Protein AF-A0A7X7E792-F1 (afdb_monomer_lite)

Radius of gyration: 16.49 Å; chains: 1; bounding box: 31×33×50 Å

Foldseek 3Di:
DDDPVRVVVVLVVCCVVVVDPWHDDDDDDDPDPVPQDPQADQCCVHVVAADAVVVVRCCCTHVVHHYDYAPVNHPDDVVCQVVVNDDNDPCVVVVDPCPVVPD

Structure (mmCIF, N/CA/C/O backbone):
data_AF-A0A7X7E792-F1
#
_entry.id   AF-A0A7X7E792-F1
#
loop_
_atom_site.group_PDB
_atom_site.id
_atom_site.type_symbol
_atom_site.label_atom_id
_atom_site.label_alt_id
_atom_site.label_comp_id
_atom_site.label_asym_id
_atom_site.label_entity_id
_atom_site.label_seq_id
_atom_site.pdbx_PDB_ins_code
_atom_site.Cartn_x
_atom_site.Cartn_y
_atom_site.Cartn_z
_atom_site.occupancy
_atom_site.B_iso_or_equiv
_atom_site.auth_seq_id
_atom_site.auth_comp_id
_atom_site.auth_asym_id
_atom_site.auth_atom_id
_atom_site.pdbx_PDB_model_num
ATOM 1 N N . MET A 1 1 ? 13.580 3.280 20.620 1.00 69.38 1 MET A N 1
ATOM 2 C CA . MET A 1 1 ? 12.578 3.129 19.542 1.00 69.38 1 MET A CA 1
ATOM 3 C C . MET A 1 1 ? 11.228 3.496 20.117 1.00 69.38 1 MET A C 1
ATOM 5 O O . MET A 1 1 ? 10.947 3.067 21.228 1.00 69.38 1 MET A O 1
ATOM 9 N N . THR A 1 2 ? 10.443 4.292 19.399 1.00 83.69 2 THR A N 1
ATOM 10 C CA . THR A 1 2 ? 9.060 4.637 19.759 1.00 83.69 2 THR A CA 1
ATOM 11 C C . THR A 1 2 ? 8.199 3.372 19.799 1.00 83.69 2 THR A C 1
ATOM 13 O O . THR A 1 2 ? 8.311 2.524 18.911 1.00 83.69 2 THR A O 1
ATOM 16 N N . SER A 1 3 ? 7.381 3.213 20.837 1.00 93.62 3 SER A N 1
ATOM 17 C CA . SER A 1 3 ? 6.483 2.065 21.001 1.00 93.62 3 SER A CA 1
ATOM 18 C C . SER A 1 3 ? 5.260 2.151 20.077 1.00 93.62 3 SER A C 1
ATOM 20 O O . SER A 1 3 ? 4.888 3.227 19.610 1.00 93.62 3 SER A O 1
ATOM 22 N N . LEU A 1 4 ? 4.585 1.020 19.835 1.00 89.69 4 LEU A N 1
ATOM 23 C CA . LEU A 1 4 ? 3.336 0.999 19.058 1.00 89.69 4 LEU A CA 1
ATOM 24 C C . LEU A 1 4 ? 2.258 1.895 19.691 1.00 89.69 4 LEU A C 1
ATOM 26 O O . LEU A 1 4 ? 1.561 2.622 18.991 1.00 89.69 4 LEU A O 1
ATOM 30 N N . THR A 1 5 ? 2.161 1.886 21.021 1.00 94.69 5 THR A N 1
ATOM 31 C CA . THR A 1 5 ? 1.231 2.738 21.772 1.00 94.69 5 THR A CA 1
ATOM 32 C C . THR A 1 5 ? 1.498 4.223 21.527 1.00 94.69 5 THR A C 1
ATOM 34 O O . THR A 1 5 ? 0.556 4.993 21.349 1.00 94.69 5 THR A O 1
ATOM 37 N N . GLU A 1 6 ? 2.767 4.632 21.466 1.00 94.75 6 GLU A N 1
ATOM 38 C CA . GLU A 1 6 ? 3.132 6.015 21.147 1.00 94.75 6 GLU A CA 1
ATOM 39 C C . GLU A 1 6 ? 2.787 6.384 19.700 1.00 94.75 6 GLU A C 1
ATOM 41 O O . GLU A 1 6 ? 2.227 7.455 19.475 1.00 94.75 6 GLU A O 1
ATOM 46 N N . PHE A 1 7 ? 3.024 5.499 18.724 1.00 91.00 7 PHE A N 1
ATOM 47 C CA . PHE A 1 7 ? 2.600 5.744 17.339 1.00 91.00 7 PHE A CA 1
ATOM 48 C C . PHE A 1 7 ? 1.080 5.888 17.209 1.00 91.00 7 PHE A C 1
ATOM 50 O O . PHE A 1 7 ? 0.609 6.808 16.539 1.00 91.00 7 PHE A O 1
ATOM 57 N N . ASN A 1 8 ? 0.310 5.040 17.893 1.00 90.25 8 ASN A N 1
ATOM 58 C CA . ASN A 1 8 ? -1.151 5.136 17.917 1.00 90.25 8 ASN A CA 1
ATOM 59 C C . ASN A 1 8 ? -1.615 6.465 18.532 1.00 90.25 8 ASN A C 1
ATOM 61 O O . ASN A 1 8 ? -2.553 7.096 18.033 1.00 90.25 8 ASN A O 1
ATOM 65 N N . LYS A 1 9 ? -0.926 6.923 19.585 1.00 94.19 9 LYS A N 1
ATOM 66 C CA . LYS A 1 9 ? -1.176 8.238 20.172 1.00 94.19 9 LYS A CA 1
ATOM 67 C C . LYS A 1 9 ? -0.892 9.362 19.171 1.00 94.19 9 LYS A C 1
ATOM 69 O O . LYS A 1 9 ? -1.751 10.216 18.995 1.00 94.19 9 LYS A O 1
ATOM 74 N N . TYR A 1 10 ? 0.250 9.350 18.484 1.00 92.38 10 TYR A N 1
ATOM 75 C CA . TYR A 1 10 ? 0.571 10.375 17.483 1.00 92.38 10 TYR A CA 1
ATOM 76 C C . TYR A 1 10 ? -0.419 10.397 16.318 1.00 92.38 10 TYR A C 1
ATOM 78 O O . TYR A 1 10 ? -0.804 11.478 15.877 1.00 92.38 10 TYR A O 1
ATOM 86 N N . GLY A 1 11 ? -0.875 9.230 15.852 1.00 89.75 11 GLY A N 1
ATOM 87 C CA . GLY A 1 11 ? -1.939 9.145 14.849 1.00 89.75 11 GLY A CA 1
ATOM 88 C C . GLY A 1 11 ? -3.220 9.833 15.324 1.00 89.75 11 GLY A C 1
ATOM 89 O O . GLY A 1 11 ? -3.758 10.686 14.621 1.00 89.75 11 GLY A O 1
ATOM 90 N N . THR A 1 12 ? -3.642 9.544 16.559 1.00 90.75 12 THR A N 1
ATOM 91 C CA . THR A 1 12 ? -4.821 10.172 17.178 1.00 90.75 12 THR A CA 1
ATOM 92 C C . THR A 1 12 ? -4.656 11.688 17.309 1.00 90.75 12 THR A C 1
ATOM 94 O O . THR A 1 12 ? -5.559 12.444 16.951 1.00 90.75 12 THR A O 1
ATOM 97 N N . ASP A 1 13 ? -3.499 12.142 17.795 1.00 93.75 13 ASP A N 1
ATOM 98 C CA . ASP A 1 13 ? -3.211 13.564 17.989 1.00 93.75 13 ASP A CA 1
ATOM 99 C C . ASP A 1 13 ? -3.242 14.313 16.635 1.00 93.75 13 ASP A C 1
ATOM 101 O O . ASP A 1 13 ? -3.873 15.366 16.526 1.00 93.75 13 ASP A O 1
ATOM 105 N N . LEU A 1 14 ? -2.651 13.747 15.571 1.00 91.69 14 LEU A N 1
ATOM 106 C CA . LEU A 1 14 ? -2.687 14.316 14.216 1.00 91.69 14 LEU A CA 1
ATOM 107 C C . LEU A 1 14 ? -4.107 14.401 13.649 1.00 91.69 14 LEU A C 1
ATOM 109 O O . LEU A 1 14 ? -4.476 15.427 13.076 1.00 91.69 14 LEU A O 1
ATOM 113 N N . GLU A 1 15 ? -4.915 13.353 13.808 1.00 89.81 15 GLU A N 1
ATOM 114 C CA . GLU A 1 15 ? -6.306 13.359 13.347 1.00 89.81 15 GLU A CA 1
ATOM 115 C C . GLU A 1 15 ? -7.130 14.456 14.033 1.00 89.81 15 GLU A C 1
ATOM 117 O O . GLU A 1 15 ? -7.860 15.197 13.365 1.00 89.81 15 GLU A O 1
ATOM 122 N N . GLN A 1 16 ? -6.971 14.613 15.351 1.00 92.00 16 GLN A N 1
ATOM 123 C CA . GLN A 1 16 ? -7.683 15.625 16.137 1.00 92.00 16 GLN A CA 1
ATOM 124 C C . GLN A 1 16 ? -7.253 17.055 15.795 1.00 92.00 16 GLN A C 1
ATOM 126 O O . GLN A 1 16 ? -8.102 17.953 15.748 1.00 92.00 16 GLN A O 1
ATOM 131 N N . MET A 1 17 ? -5.956 17.270 15.549 1.00 95.69 17 MET A N 1
ATOM 132 C CA . MET A 1 17 ? -5.404 18.579 15.191 1.00 95.69 17 MET A CA 1
ATOM 133 C C . MET A 1 17 ? -5.784 18.991 13.768 1.00 95.69 17 MET A C 1
ATOM 135 O O . MET A 1 17 ? -6.201 20.127 13.548 1.00 95.69 17 MET A O 1
ATOM 139 N N . LEU A 1 18 ? -5.646 18.081 12.798 1.00 93.62 18 LEU A N 1
ATOM 140 C CA . LEU A 1 18 ? -5.808 18.404 11.379 1.00 93.62 18 LEU A CA 1
ATOM 141 C C . LEU 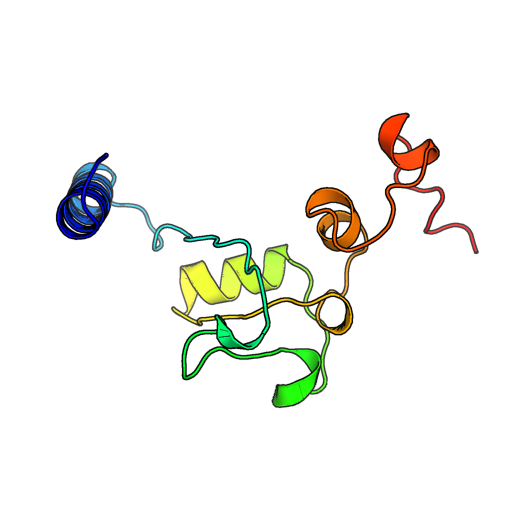A 1 18 ? -7.266 18.362 10.908 1.00 93.62 18 LEU A C 1
ATOM 143 O O . LEU A 1 18 ? -7.579 18.992 9.900 1.00 93.62 18 LEU A O 1
ATOM 147 N N . ARG A 1 19 ? -8.148 17.627 11.607 1.00 90.50 19 ARG A N 1
ATOM 148 C CA . ARG A 1 19 ? -9.582 17.479 11.276 1.00 90.50 19 ARG A CA 1
ATOM 149 C C . ARG A 1 19 ? -9.820 17.224 9.785 1.00 90.50 19 ARG A C 1
ATOM 151 O O . ARG A 1 19 ? -10.618 17.896 9.128 1.00 90.50 19 ARG A O 1
ATOM 158 N N . LEU A 1 20 ? -9.073 16.267 9.241 1.00 87.94 20 LEU A N 1
ATOM 159 C CA . LEU A 1 20 ? -9.095 15.947 7.819 1.00 87.94 20 LEU A CA 1
ATOM 160 C C . LEU A 1 20 ? -10.484 15.452 7.394 1.00 87.94 20 LEU A C 1
ATOM 162 O O . LEU A 1 20 ? -11.170 14.749 8.128 1.00 87.94 20 LEU A O 1
ATOM 166 N N . LYS A 1 21 ? -10.876 15.761 6.154 1.00 89.69 21 LYS A N 1
ATOM 167 C CA . LYS A 1 21 ? -12.153 15.309 5.567 1.00 89.69 21 LYS A CA 1
ATOM 168 C C . LYS A 1 21 ? -12.259 13.779 5.444 1.00 89.69 21 LYS A C 1
ATOM 170 O O . LYS A 1 21 ? -13.347 13.252 5.239 1.00 89.69 21 LYS A O 1
ATOM 175 N N . THR A 1 22 ? -11.132 13.078 5.499 1.00 89.94 22 THR A N 1
ATOM 176 C CA . THR A 1 22 ? -11.028 11.624 5.355 1.00 89.94 22 THR A CA 1
ATOM 177 C C . THR A 1 22 ? -9.962 11.084 6.295 1.00 89.94 22 THR A C 1
ATOM 179 O O . THR A 1 22 ? -9.039 11.826 6.634 1.00 89.94 22 THR A O 1
ATOM 182 N N . TYR A 1 23 ? -10.014 9.788 6.597 1.00 84.81 23 TYR A N 1
ATOM 183 C CA . TYR A 1 23 ? -8.996 9.129 7.409 1.00 84.81 23 TYR A CA 1
ATOM 184 C C . TYR A 1 23 ? -7.590 9.242 6.789 1.00 84.81 23 TYR A C 1
ATOM 186 O O . TYR A 1 23 ? -7.454 9.269 5.555 1.00 84.81 23 TYR A O 1
ATOM 194 N N . PRO A 1 24 ? -6.531 9.332 7.611 1.00 86.69 24 PRO A N 1
ATOM 195 C CA . PRO A 1 24 ? -5.172 9.144 7.131 1.00 86.69 24 PRO A CA 1
ATOM 196 C C . PRO A 1 24 ? -5.017 7.739 6.540 1.00 86.69 24 PRO A C 1
ATOM 198 O O . PRO A 1 24 ? -5.713 6.796 6.912 1.00 86.69 24 PRO A O 1
ATOM 201 N N . LEU A 1 25 ? -4.103 7.605 5.583 1.00 89.88 25 LEU A N 1
ATOM 202 C CA . LEU A 1 25 ? -3.812 6.326 4.949 1.00 89.88 25 LEU A CA 1
ATOM 203 C C . LEU A 1 25 ? -2.563 5.723 5.591 1.00 89.88 25 LEU A C 1
ATOM 205 O O . LEU A 1 25 ? -1.509 6.357 5.581 1.00 89.88 25 LEU A O 1
ATOM 209 N N . ALA A 1 26 ? -2.675 4.498 6.100 1.00 89.56 26 ALA A N 1
ATOM 210 C CA . ALA A 1 26 ? -1.533 3.706 6.534 1.00 89.56 26 ALA A CA 1
ATOM 211 C C . ALA A 1 26 ? -1.079 2.781 5.397 1.00 89.56 26 ALA A C 1
ATOM 213 O O . ALA A 1 26 ? -1.900 2.111 4.772 1.00 89.56 26 ALA A O 1
ATOM 214 N N . ILE A 1 27 ? 0.228 2.737 5.139 1.00 92.00 27 ILE A N 1
ATOM 215 C CA . ILE A 1 27 ? 0.844 1.827 4.168 1.00 92.00 27 ILE A CA 1
ATOM 216 C C . ILE A 1 27 ? 1.926 1.038 4.899 1.00 92.00 27 ILE A C 1
ATOM 218 O O . ILE A 1 27 ? 2.794 1.622 5.547 1.00 92.00 27 ILE A O 1
ATOM 222 N N . LYS A 1 28 ? 1.875 -0.290 4.786 1.00 93.00 28 LYS A N 1
ATOM 223 C CA . LYS A 1 28 ? 2.895 -1.202 5.303 1.00 93.00 28 LYS A CA 1
ATOM 224 C C . LYS A 1 28 ? 3.410 -2.060 4.153 1.00 93.00 28 LYS A C 1
ATOM 226 O O . LYS A 1 28 ? 2.624 -2.740 3.502 1.00 93.00 28 LYS A O 1
ATOM 231 N N . LEU A 1 29 ? 4.724 -2.054 3.943 1.00 93.81 29 LEU A N 1
ATOM 232 C CA . LEU A 1 29 ? 5.377 -3.028 3.072 1.00 93.81 29 LEU A CA 1
ATOM 233 C C . LEU A 1 29 ? 5.513 -4.346 3.840 1.00 93.81 29 LEU A C 1
ATOM 235 O O . LEU A 1 29 ? 6.059 -4.369 4.946 1.00 93.81 29 LEU A O 1
ATOM 239 N N . LEU A 1 30 ? 4.958 -5.418 3.281 1.00 94.50 30 LEU A N 1
ATOM 240 C CA . LEU A 1 30 ? 4.927 -6.740 3.904 1.00 94.50 30 LEU A CA 1
ATOM 241 C C . LEU A 1 30 ? 6.181 -7.528 3.525 1.00 94.50 30 LEU A C 1
ATOM 243 O O . LEU A 1 30 ? 6.631 -7.461 2.384 1.00 94.50 30 LEU A O 1
ATOM 247 N N . LYS A 1 31 ? 6.727 -8.300 4.469 1.00 91.88 31 LYS A N 1
ATOM 248 C CA . LYS A 1 31 ? 7.853 -9.210 4.180 1.00 91.88 31 LYS A CA 1
ATOM 249 C C . LYS A 1 31 ? 7.408 -10.561 3.627 1.00 91.88 31 LYS A C 1
ATOM 251 O O . LYS A 1 31 ? 8.182 -11.229 2.950 1.00 91.88 31 LYS A O 1
ATOM 256 N N . SER A 1 32 ? 6.188 -10.977 3.947 1.00 93.50 32 SER A N 1
ATOM 257 C CA . SER A 1 32 ? 5.600 -12.243 3.515 1.00 93.50 32 SER A CA 1
ATOM 258 C C . SER A 1 32 ? 4.077 -12.165 3.552 1.00 93.50 32 SER A C 1
ATOM 260 O O . SER A 1 32 ? 3.496 -11.322 4.239 1.00 93.50 32 SER A O 1
ATOM 262 N N . GLU A 1 33 ? 3.417 -13.093 2.859 1.00 92.50 33 GLU A N 1
ATOM 263 C CA . GLU A 1 33 ? 1.951 -13.162 2.839 1.00 92.50 33 GLU A CA 1
ATOM 264 C C . GLU A 1 33 ? 1.341 -13.436 4.218 1.00 92.50 33 GLU A C 1
ATOM 266 O O . GLU A 1 33 ? 0.229 -13.005 4.504 1.00 92.50 33 GLU A O 1
ATOM 271 N N . SER A 1 34 ? 2.082 -14.101 5.108 1.00 95.88 34 SER A N 1
ATOM 272 C CA . SER A 1 34 ? 1.645 -14.374 6.481 1.00 95.88 34 SER A CA 1
ATOM 273 C C . SER A 1 34 ? 1.484 -13.113 7.336 1.00 95.88 34 SER A C 1
ATOM 275 O O . SER A 1 34 ? 0.915 -13.185 8.420 1.00 95.88 34 SER A O 1
ATOM 277 N N . GLU A 1 35 ? 2.011 -11.967 6.894 1.00 96.06 35 GLU A N 1
ATOM 278 C CA . GLU A 1 35 ? 1.830 -10.679 7.570 1.00 96.06 35 GLU A CA 1
ATOM 279 C C . GLU A 1 35 ? 0.564 -9.929 7.125 1.00 96.06 35 GLU A C 1
ATOM 281 O O . GLU A 1 35 ? 0.303 -8.834 7.636 1.00 96.06 35 GLU A O 1
ATOM 286 N N . VAL A 1 36 ? -0.199 -10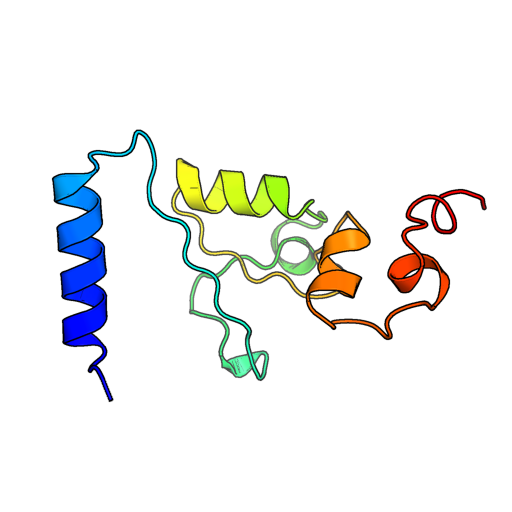.473 6.168 1.00 96.88 36 VAL A N 1
ATOM 287 C CA . VAL A 1 36 ? -1.465 -9.885 5.721 1.00 96.88 36 VAL A CA 1
ATOM 288 C C . VAL A 1 36 ? -2.463 -9.901 6.887 1.00 96.88 36 VAL A C 1
ATOM 290 O O . VAL A 1 36 ? -2.718 -10.968 7.447 1.00 96.88 36 VAL A O 1
ATOM 293 N N . PRO A 1 37 ? -3.039 -8.744 7.269 1.00 94.69 37 PRO A N 1
ATOM 294 C CA . PRO A 1 37 ? -4.029 -8.690 8.338 1.00 94.69 37 PRO A CA 1
ATOM 295 C C . PRO A 1 37 ? -5.262 -9.545 8.035 1.00 94.69 37 PRO A C 1
ATOM 297 O O . PRO A 1 37 ? -5.707 -9.636 6.889 1.00 94.69 37 PRO A O 1
ATOM 300 N N . GLU A 1 38 ? -5.856 -10.117 9.079 1.00 95.31 38 GLU A N 1
ATOM 301 C CA . GLU A 1 38 ? -7.143 -10.801 8.965 1.00 95.31 38 GLU A CA 1
ATOM 302 C C . GLU A 1 38 ? -8.217 -9.844 8.423 1.00 95.31 38 GLU A C 1
ATOM 304 O O . GLU A 1 38 ? -8.278 -8.672 8.799 1.00 95.31 38 GLU A O 1
ATOM 309 N N . GLY A 1 39 ? -9.046 -10.335 7.499 1.00 95.25 39 GLY A N 1
ATOM 310 C CA . GLY A 1 39 ? -10.085 -9.537 6.843 1.00 95.25 39 GLY A CA 1
ATOM 311 C C . GLY A 1 39 ? -9.580 -8.585 5.752 1.00 95.25 39 GLY A C 1
ATOM 312 O O . GLY A 1 39 ? -10.394 -7.889 5.146 1.00 95.25 39 GLY A O 1
ATOM 313 N N . ALA A 1 40 ? -8.272 -8.550 5.464 1.00 97.81 40 ALA A N 1
ATOM 314 C CA . ALA A 1 40 ? -7.752 -7.791 4.333 1.00 97.81 40 ALA A CA 1
ATOM 315 C C . ALA A 1 40 ? -8.215 -8.395 2.998 1.00 97.81 40 ALA A C 1
ATOM 317 O O . ALA A 1 40 ? -8.075 -9.597 2.755 1.00 97.81 40 ALA A O 1
ATOM 318 N N . ILE A 1 41 ? -8.717 -7.534 2.115 1.00 98.12 41 ILE A N 1
ATOM 319 C CA . ILE A 1 41 ? -9.186 -7.914 0.782 1.00 98.12 41 ILE A CA 1
ATOM 320 C C . ILE A 1 41 ? -7.997 -7.954 -0.176 1.00 98.12 41 ILE A C 1
ATOM 322 O O . ILE A 1 41 ? -7.242 -6.985 -0.285 1.00 98.12 41 ILE A O 1
ATOM 326 N N . ARG A 1 42 ? -7.859 -9.070 -0.889 1.00 97.31 42 ARG A N 1
ATOM 32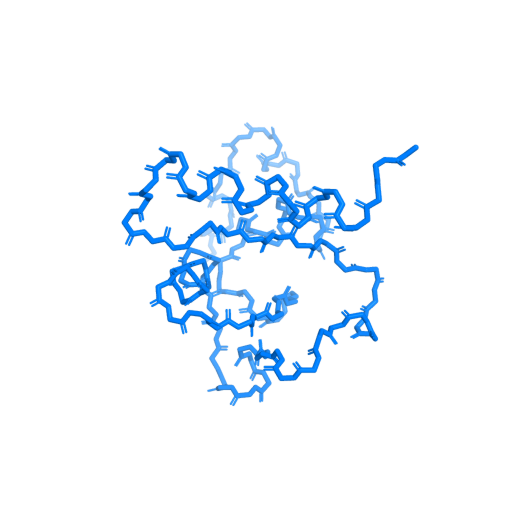7 C CA . ARG A 1 42 ? -6.958 -9.264 -2.028 1.00 97.31 42 ARG A CA 1
ATOM 328 C C . ARG A 1 42 ? -7.786 -9.096 -3.306 1.00 97.31 42 ARG A C 1
ATOM 330 O O . ARG A 1 42 ? -8.567 -9.999 -3.610 1.00 97.31 42 ARG A O 1
ATOM 337 N N . PRO A 1 43 ? -7.688 -7.967 -4.033 1.00 97.94 43 PRO A N 1
ATOM 338 C CA . PRO A 1 43 ? -8.586 -7.660 -5.146 1.00 97.94 43 PRO A CA 1
ATOM 339 C C . PRO A 1 43 ? -8.754 -8.792 -6.156 1.00 97.94 43 PRO A C 1
ATOM 341 O O . PRO A 1 43 ? -9.887 -9.181 -6.449 1.00 97.94 43 PRO A O 1
ATOM 344 N N . LYS A 1 44 ? -7.651 -9.389 -6.620 1.00 97.75 44 LYS A N 1
ATOM 345 C CA . LYS A 1 44 ? -7.727 -10.416 -7.655 1.00 97.75 44 LYS A CA 1
ATOM 346 C C . LYS A 1 44 ? -8.347 -11.705 -7.136 1.00 97.75 44 LYS A C 1
ATOM 348 O O . LYS A 1 44 ? -9.166 -12.311 -7.823 1.00 97.75 44 LYS A O 1
ATOM 353 N N . ARG A 1 45 ? -7.968 -12.112 -5.923 1.00 97.38 45 ARG A N 1
ATOM 354 C CA . ARG A 1 45 ? -8.440 -13.343 -5.273 1.00 97.38 45 ARG A CA 1
ATOM 355 C C . ARG A 1 45 ? -9.909 -13.253 -4.855 1.00 97.38 45 ARG A C 1
ATOM 357 O O . ARG A 1 45 ? -10.655 -14.197 -5.082 1.00 97.38 45 ARG A O 1
ATOM 364 N N . ASP A 1 46 ? -10.302 -12.140 -4.239 1.00 97.94 46 ASP A N 1
ATOM 365 C CA . ASP A 1 46 ? -11.584 -12.009 -3.536 1.00 97.94 46 ASP A CA 1
ATOM 366 C C . ASP A 1 46 ? -12.663 -11.318 -4.378 1.00 97.94 46 ASP A C 1
ATOM 368 O O . ASP A 1 46 ? -13.848 -11.582 -4.186 1.00 97.94 46 ASP A O 1
ATOM 372 N N . LEU A 1 47 ? -12.272 -10.432 -5.303 1.00 96.62 47 LEU A N 1
ATOM 373 C CA . LEU A 1 47 ? -13.199 -9.676 -6.156 1.00 96.62 47 LEU A CA 1
ATOM 374 C C . LEU A 1 47 ? -13.135 -10.104 -7.629 1.00 96.62 47 LEU A C 1
ATOM 376 O O . LEU A 1 47 ? -14.017 -9.742 -8.397 1.00 96.62 47 LEU A O 1
ATOM 380 N N . GLY A 1 48 ? -12.101 -10.851 -8.035 1.00 97.62 48 GLY A N 1
ATOM 381 C CA . GLY A 1 48 ? -11.858 -11.231 -9.434 1.00 97.62 48 GLY A CA 1
ATOM 382 C C . GLY A 1 48 ? -11.248 -10.119 -10.300 1.00 97.62 48 GLY A C 1
ATOM 383 O O . GLY A 1 48 ? -10.859 -10.371 -11.445 1.00 97.62 48 GLY A O 1
ATOM 384 N N . GLU A 1 49 ? -11.091 -8.922 -9.738 1.00 96.50 49 GLU A N 1
ATOM 385 C CA . GLU A 1 49 ? -10.684 -7.693 -10.423 1.00 96.50 49 GLU A CA 1
ATOM 386 C C . GLU A 1 49 ? -9.257 -7.278 -10.049 1.00 96.50 49 GLU A C 1
ATOM 388 O O . GLU A 1 49 ? -8.751 -7.648 -8.990 1.00 96.50 49 GLU A O 1
ATOM 393 N N . HIS A 1 50 ? -8.617 -6.450 -10.878 1.00 97.62 50 HIS A N 1
ATOM 394 C CA . HIS A 1 50 ? -7.406 -5.731 -10.462 1.00 97.62 50 HIS A CA 1
ATOM 395 C C . HIS A 1 50 ? -7.754 -4.279 -10.143 1.00 97.62 50 HIS A C 1
ATOM 397 O O . HIS A 1 50 ? -8.630 -3.687 -10.774 1.00 97.62 50 HIS A O 1
ATOM 403 N N . LEU A 1 51 ? -7.054 -3.688 -9.177 1.00 97.69 51 LEU A N 1
ATOM 404 C CA . LEU A 1 51 ? -7.249 -2.292 -8.801 1.00 97.69 51 LEU A CA 1
ATOM 405 C C . LEU A 1 51 ? -6.019 -1.463 -9.144 1.00 97.69 51 LEU A C 1
ATOM 407 O O . LEU A 1 51 ? -4.876 -1.858 -8.904 1.00 97.69 51 LEU A O 1
ATOM 411 N N . ALA A 1 52 ? -6.245 -0.254 -9.647 1.00 97.12 52 ALA A N 1
ATOM 412 C CA . ALA A 1 52 ? -5.209 0.765 -9.643 1.00 97.12 52 ALA A CA 1
ATOM 413 C C . ALA A 1 52 ? -4.898 1.166 -8.190 1.00 97.12 52 ALA A C 1
ATOM 415 O O . ALA A 1 52 ? -5.800 1.274 -7.354 1.00 97.12 52 ALA A O 1
ATOM 416 N N . VAL A 1 53 ? -3.633 1.462 -7.877 1.00 96.00 53 VAL A N 1
ATOM 417 C CA . VAL A 1 53 ? -3.227 1.821 -6.503 1.00 96.00 53 VAL A CA 1
ATOM 418 C C . VAL A 1 53 ? -3.995 3.041 -5.968 1.00 96.00 53 VAL A C 1
ATOM 420 O O . VAL A 1 53 ? -4.362 3.097 -4.797 1.00 96.00 53 VAL A O 1
ATOM 423 N N . CYS A 1 54 ? -4.342 3.993 -6.840 1.00 96.69 54 CYS A N 1
ATOM 424 C CA . CYS A 1 54 ? -5.148 5.162 -6.489 1.00 96.69 54 CYS A CA 1
ATOM 425 C C . CYS A 1 54 ? -6.606 4.808 -6.125 1.00 96.69 54 CYS A C 1
ATOM 427 O O . CYS A 1 54 ? -7.213 5.480 -5.281 1.00 96.69 54 CYS A O 1
ATOM 429 N N . GLN A 1 55 ? -7.163 3.740 -6.707 1.00 97.19 55 GLN A N 1
ATOM 430 C CA . GLN A 1 55 ? -8.467 3.199 -6.322 1.00 97.19 55 GLN A CA 1
ATOM 431 C C . GLN A 1 55 ? -8.366 2.527 -4.953 1.00 97.19 55 GLN A C 1
ATOM 433 O O . GLN A 1 55 ? -9.166 2.845 -4.075 1.00 97.19 55 GLN A O 1
ATOM 438 N N . ALA A 1 56 ? -7.341 1.697 -4.729 1.00 97.12 56 ALA A N 1
ATOM 439 C CA . ALA A 1 56 ? -7.090 1.071 -3.429 1.00 97.12 56 ALA A CA 1
ATOM 440 C C . ALA A 1 56 ? -6.937 2.124 -2.313 1.00 97.12 56 ALA A C 1
ATOM 442 O O . ALA A 1 56 ? -7.578 2.027 -1.267 1.00 97.12 56 ALA A O 1
ATOM 443 N N . PHE A 1 57 ? -6.186 3.203 -2.565 1.00 96.94 57 PHE A N 1
ATOM 444 C CA . PHE A 1 57 ? -6.067 4.330 -1.634 1.00 96.94 57 PHE A CA 1
ATOM 445 C C . PHE A 1 57 ? -7.403 5.009 -1.350 1.00 96.94 57 PHE A C 1
ATOM 447 O O . PHE A 1 57 ? -7.667 5.392 -0.211 1.00 96.94 57 PHE A O 1
ATOM 454 N N . SER A 1 58 ? -8.250 5.173 -2.367 1.00 96.50 58 SER A N 1
ATOM 455 C CA . SER A 1 58 ? -9.568 5.788 -2.205 1.00 96.50 58 SER A CA 1
ATOM 456 C C . SER A 1 58 ? -10.506 4.915 -1.371 1.00 96.50 58 SER A C 1
ATOM 458 O O . SER A 1 58 ? -11.187 5.445 -0.491 1.00 96.50 58 SER A O 1
ATOM 460 N N . LEU A 1 59 ? -10.505 3.600 -1.605 1.00 96.38 59 LEU A N 1
ATOM 461 C CA . LEU A 1 59 ? -11.281 2.623 -0.840 1.00 96.38 59 LEU A CA 1
ATOM 462 C C . LEU A 1 59 ? -10.844 2.600 0.628 1.00 96.38 59 LEU A C 1
ATOM 464 O O . LEU A 1 59 ? -11.675 2.780 1.516 1.00 96.38 59 LEU A O 1
ATOM 468 N N . ALA A 1 60 ? -9.541 2.501 0.893 1.00 95.81 60 ALA A N 1
ATOM 469 C CA . ALA A 1 60 ? -9.020 2.531 2.257 1.00 95.81 60 ALA A CA 1
ATOM 470 C C . ALA A 1 60 ? -9.372 3.845 2.977 1.00 95.81 60 ALA A C 1
ATOM 472 O O . ALA A 1 60 ? -9.941 3.846 4.066 1.00 95.81 60 ALA A O 1
ATOM 473 N N . ARG A 1 61 ? -9.123 4.986 2.326 1.00 93.94 61 ARG A N 1
ATOM 474 C CA . ARG A 1 61 ? -9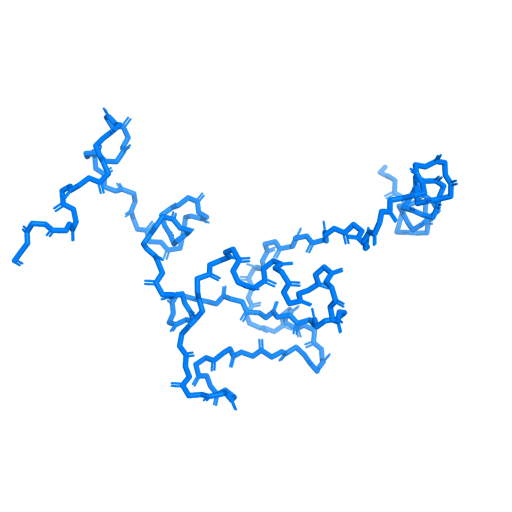.315 6.324 2.904 1.00 93.94 61 ARG A CA 1
ATOM 475 C C . ARG A 1 61 ? -10.775 6.696 3.170 1.00 93.94 61 ARG A C 1
ATOM 477 O O . ARG A 1 61 ? -11.046 7.469 4.089 1.00 93.94 61 ARG A O 1
ATOM 484 N N . ARG A 1 62 ? -11.706 6.249 2.321 1.00 93.44 62 ARG A N 1
ATOM 485 C CA . ARG A 1 62 ? -13.111 6.706 2.348 1.00 93.44 62 ARG A CA 1
ATOM 486 C C . ARG A 1 62 ? -14.094 5.650 2.825 1.00 93.44 62 ARG A C 1
ATOM 488 O O . ARG A 1 62 ? -15.180 6.016 3.254 1.00 93.44 62 ARG A O 1
ATOM 495 N N . GLN A 1 63 ? -13.735 4.376 2.717 1.00 93.88 63 GLN A N 1
ATOM 496 C CA . GLN A 1 63 ? -14.605 3.253 3.066 1.00 93.88 63 GLN A CA 1
ATOM 497 C C . GLN A 1 63 ? -14.019 2.403 4.200 1.00 93.88 63 GLN A C 1
ATOM 499 O O . GLN A 1 63 ? -14.649 1.439 4.617 1.00 93.88 63 GLN A O 1
ATOM 504 N N . GLY A 1 64 ? -12.828 2.749 4.709 1.00 92.44 64 GLY A N 1
ATOM 505 C CA . GLY A 1 64 ? -12.186 2.026 5.810 1.00 92.44 64 GLY A CA 1
ATOM 506 C C . GLY A 1 64 ? -11.757 0.606 5.438 1.00 92.44 64 GLY A C 1
ATOM 507 O O . GLY A 1 64 ? -11.525 -0.217 6.319 1.00 92.44 64 GLY A O 1
ATOM 508 N N . MET A 1 65 ? -11.676 0.297 4.141 1.00 95.94 65 MET A N 1
ATOM 509 C CA . MET A 1 65 ? -11.282 -1.027 3.672 1.00 95.94 65 MET A CA 1
ATOM 510 C C . MET A 1 65 ? -9.803 -1.279 3.964 1.00 95.94 65 MET A C 1
ATOM 512 O O . MET A 1 65 ? -8.952 -0.428 3.707 1.00 95.94 65 MET A O 1
ATOM 516 N N . THR A 1 66 ? -9.489 -2.483 4.435 1.00 97.31 66 THR A N 1
ATOM 517 C CA . THR A 1 66 ? -8.107 -2.964 4.506 1.00 97.31 66 THR A CA 1
ATOM 518 C C . THR A 1 66 ? -7.836 -3.788 3.256 1.00 97.31 66 THR A C 1
ATOM 520 O O . THR A 1 66 ? -8.525 -4.776 3.012 1.00 97.31 66 THR A O 1
ATOM 523 N N . LEU A 1 67 ? -6.861 -3.371 2.448 1.00 97.75 67 LEU A N 1
ATOM 524 C CA . LEU A 1 67 ? -6.484 -4.068 1.218 1.00 97.75 67 LEU A CA 1
ATOM 525 C C . LEU A 1 67 ? -5.042 -4.559 1.310 1.00 97.75 67 LEU A C 1
ATOM 527 O O . LEU A 1 67 ? -4.171 -3.843 1.806 1.00 97.75 67 LEU A O 1
ATOM 531 N N . ALA A 1 68 ? -4.791 -5.753 0.786 1.00 97.50 68 ALA A N 1
ATOM 532 C CA . ALA A 1 68 ? -3.450 -6.243 0.506 1.00 97.50 68 ALA A CA 1
ATOM 533 C C . ALA A 1 68 ? -3.256 -6.275 -1.016 1.00 97.50 68 ALA A C 1
ATOM 535 O O . ALA A 1 68 ? -4.068 -6.844 -1.741 1.00 97.50 68 ALA A O 1
ATOM 536 N N . MET A 1 69 ? -2.201 -5.612 -1.490 1.00 97.31 69 MET A N 1
ATOM 537 C CA . MET A 1 69 ? -1.933 -5.400 -2.913 1.00 97.31 69 MET A CA 1
ATOM 538 C C . MET A 1 69 ? -0.648 -6.130 -3.301 1.00 97.31 69 MET A C 1
ATOM 540 O O . MET A 1 69 ? 0.441 -5.642 -2.997 1.00 97.31 69 MET A O 1
ATOM 544 N N . PHE A 1 70 ? -0.756 -7.296 -3.937 1.00 96.25 70 PHE A N 1
ATOM 545 C CA . PHE A 1 70 ? 0.398 -8.014 -4.492 1.00 96.25 70 PHE A CA 1
ATOM 546 C C . PHE A 1 70 ? 0.517 -7.759 -5.990 1.00 96.25 70 PHE A C 1
ATOM 548 O O . PHE A 1 70 ? -0.280 -7.014 -6.564 1.00 96.25 70 PHE A O 1
ATOM 555 N N . LEU A 1 71 ? 1.537 -8.333 -6.626 1.00 95.88 71 LEU A N 1
ATOM 556 C CA . LEU A 1 71 ? 1.833 -8.108 -8.037 1.00 95.88 71 LEU A CA 1
ATOM 557 C C . LEU A 1 71 ? 0.592 -8.315 -8.921 1.00 95.88 71 LEU A C 1
ATOM 559 O O . LEU A 1 71 ? 0.255 -7.450 -9.722 1.00 95.88 71 LEU A O 1
ATOM 563 N N . GLU A 1 72 ? -0.137 -9.405 -8.704 1.00 96.06 72 GLU A N 1
ATOM 564 C CA . GLU A 1 72 ? -1.340 -9.770 -9.447 1.00 96.06 72 GLU A CA 1
ATOM 565 C C . GLU A 1 72 ? -2.573 -8.917 -9.123 1.00 96.06 72 GLU A C 1
ATOM 567 O O . GLU A 1 72 ? -3.548 -8.972 -9.863 1.00 96.06 72 GLU A O 1
ATOM 572 N N . ASP A 1 73 ? -2.569 -8.134 -8.043 1.00 97.56 73 ASP A N 1
ATOM 573 C CA . ASP A 1 73 ? -3.710 -7.294 -7.654 1.00 97.56 73 ASP A CA 1
ATOM 574 C C . ASP A 1 73 ? -3.681 -5.910 -8.319 1.00 97.56 73 ASP A C 1
ATOM 576 O O . ASP A 1 73 ? -4.693 -5.201 -8.330 1.00 97.56 73 ASP A O 1
ATOM 580 N N . HIS A 1 74 ? -2.530 -5.506 -8.862 1.00 97.00 74 HIS A N 1
ATOM 581 C CA . HIS A 1 74 ? -2.342 -4.188 -9.453 1.00 97.00 74 HIS A CA 1
ATOM 582 C C . HIS A 1 74 ? -2.814 -4.143 -10.907 1.00 97.00 74 HIS A C 1
ATOM 584 O O . HIS A 1 74 ? -2.420 -4.961 -11.732 1.00 97.00 74 HIS A O 1
ATOM 590 N N . TRP A 1 75 ? -3.618 -3.129 -11.230 1.00 95.56 75 TRP A N 1
ATOM 591 C CA . TRP A 1 75 ? -3.975 -2.810 -12.617 1.00 95.56 75 TRP A CA 1
ATOM 592 C C . TRP A 1 75 ? -2.892 -1.975 -13.324 1.00 95.56 75 TRP A C 1
ATOM 594 O O . TRP A 1 75 ? -2.664 -2.122 -14.520 1.00 95.56 75 TRP A O 1
ATOM 604 N N . CYS A 1 76 ? -2.232 -1.074 -12.591 1.00 91.88 76 CYS A N 1
ATOM 605 C CA . CYS A 1 76 ? -1.222 -0.154 -13.128 1.00 91.88 76 CYS A CA 1
ATOM 606 C C . CYS A 1 76 ? 0.199 -0.687 -12.907 1.00 91.88 76 CYS A C 1
ATOM 608 O O . CYS A 1 76 ? 0.468 -1.331 -11.891 1.00 91.88 76 CYS A O 1
ATOM 610 N N . PHE A 1 77 ? 1.120 -0.350 -13.812 1.00 90.56 77 PHE A N 1
ATOM 611 C CA . PHE A 1 77 ? 2.510 -0.815 -13.763 1.00 90.56 77 PHE A CA 1
ATOM 612 C C . PHE A 1 77 ? 3.396 0.037 -12.832 1.00 90.56 77 PHE A C 1
ATOM 614 O O . PHE A 1 77 ? 4.362 -0.455 -12.253 1.00 90.56 77 PHE A O 1
ATOM 621 N N . GLU A 1 78 ? 3.076 1.317 -12.636 1.00 90.62 78 GLU A N 1
ATOM 622 C CA . GLU A 1 78 ? 3.866 2.214 -11.793 1.00 90.62 78 GLU A CA 1
ATOM 623 C C . GLU A 1 78 ? 4.034 1.720 -10.350 1.00 90.62 78 GLU A C 1
ATOM 625 O O . GLU A 1 78 ? 5.170 1.723 -9.875 1.00 90.62 78 GLU A O 1
ATOM 630 N N . PRO A 1 79 ? 2.980 1.279 -9.627 1.00 93.44 79 PRO A N 1
ATOM 631 C CA . PRO A 1 79 ? 3.139 0.823 -8.248 1.00 93.44 79 PRO A CA 1
ATOM 632 C C . PRO A 1 79 ? 3.999 -0.436 -8.136 1.00 93.44 79 PRO A C 1
ATOM 634 O O . PRO A 1 79 ? 4.790 -0.537 -7.202 1.00 93.44 79 PRO A O 1
ATOM 637 N N . ILE A 1 80 ? 3.895 -1.374 -9.083 1.00 94.06 80 ILE A N 1
ATOM 638 C CA . ILE A 1 80 ? 4.667 -2.622 -9.014 1.00 94.06 80 ILE A CA 1
ATOM 639 C C . ILE A 1 80 ? 6.166 -2.359 -9.205 1.00 94.06 80 ILE A C 1
ATOM 641 O O . ILE A 1 80 ? 6.978 -2.995 -8.537 1.00 94.06 80 ILE A O 1
ATOM 645 N N . ILE A 1 81 ? 6.535 -1.364 -10.019 1.00 93.81 81 ILE A N 1
ATOM 646 C CA . ILE A 1 81 ? 7.925 -0.913 -10.164 1.00 93.81 81 ILE A CA 1
ATOM 647 C C . ILE A 1 81 ? 8.348 -0.068 -8.952 1.00 93.81 81 ILE A C 1
ATOM 649 O O . ILE A 1 81 ? 9.360 -0.353 -8.319 1.00 93.81 81 ILE A O 1
ATOM 653 N N . SER A 1 82 ? 7.562 0.951 -8.585 1.00 90.94 82 SER A N 1
ATOM 654 C CA . SER A 1 82 ? 7.881 1.894 -7.497 1.00 90.94 82 SER A CA 1
ATOM 655 C C . SER A 1 82 ? 8.034 1.227 -6.131 1.00 90.94 82 SER A C 1
ATOM 657 O O . SER A 1 82 ? 8.816 1.691 -5.304 1.00 90.94 82 SER A O 1
ATOM 659 N N . TYR A 1 83 ? 7.286 0.154 -5.872 1.00 92.69 83 TYR A N 1
ATOM 660 C CA . TYR A 1 83 ? 7.392 -0.617 -4.633 1.00 92.69 83 TYR A CA 1
ATOM 661 C C . TYR A 1 83 ? 8.418 -1.751 -4.705 1.00 92.69 83 TYR A C 1
ATOM 663 O O . TYR A 1 83 ? 8.591 -2.459 -3.715 1.00 92.69 83 TYR A O 1
ATOM 671 N N . GLY A 1 84 ? 9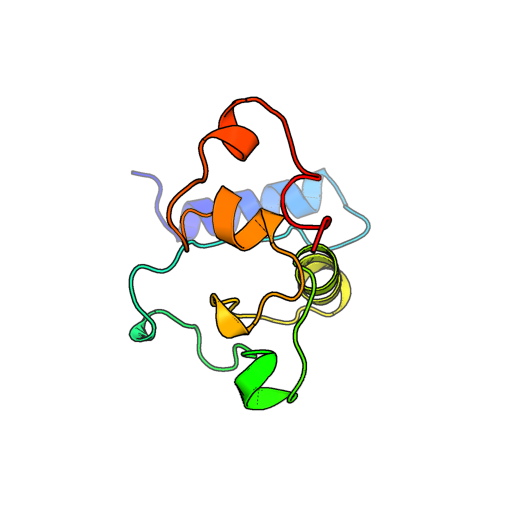.108 -1.919 -5.838 1.00 92.19 84 GLY A N 1
ATOM 672 C CA . GLY A 1 84 ? 10.114 -2.965 -6.021 1.00 92.19 84 GLY A CA 1
ATOM 673 C C . GLY A 1 84 ? 9.527 -4.377 -6.023 1.00 92.19 84 GLY A C 1
ATOM 674 O O . GLY A 1 84 ? 10.179 -5.306 -5.556 1.00 92.19 84 GLY A O 1
ATOM 675 N N . LEU A 1 85 ? 8.289 -4.541 -6.506 1.00 92.56 85 LEU A N 1
ATOM 676 C CA . LEU A 1 85 ? 7.648 -5.855 -6.665 1.00 92.56 85 LEU A CA 1
ATOM 677 C C . LEU A 1 85 ? 8.130 -6.586 -7.923 1.00 92.56 85 LEU A C 1
ATOM 679 O O . LEU A 1 85 ? 7.944 -7.794 -8.046 1.00 92.56 85 LEU A O 1
ATOM 683 N N . VAL A 1 86 ? 8.733 -5.850 -8.853 1.00 94.00 86 VAL A N 1
ATOM 684 C CA . VAL A 1 86 ? 9.380 -6.357 -10.064 1.00 94.00 86 VAL A CA 1
ATOM 685 C C . VAL A 1 86 ? 10.748 -5.702 -10.222 1.00 94.00 86 VAL A C 1
ATOM 687 O O . VAL A 1 86 ? 11.032 -4.686 -9.584 1.00 94.00 86 VAL A O 1
ATOM 690 N N . GLU A 1 87 ? 11.596 -6.268 -11.080 1.00 93.69 87 GLU A N 1
ATOM 691 C CA . GLU A 1 87 ? 12.846 -5.615 -11.469 1.00 93.69 87 GLU A CA 1
ATOM 692 C C . GLU A 1 87 ? 12.558 -4.264 -12.128 1.00 93.69 87 GLU A C 1
ATOM 694 O O . GLU A 1 87 ? 11.711 -4.158 -13.017 1.00 93.69 87 GLU A O 1
ATOM 699 N N . THR A 1 88 ? 13.262 -3.227 -11.677 1.00 92.44 88 THR A N 1
ATOM 700 C CA . THR A 1 88 ? 13.084 -1.870 -12.189 1.00 92.44 88 THR A CA 1
ATOM 701 C C . THR A 1 88 ? 13.703 -1.744 -13.580 1.00 92.44 88 THR A C 1
ATOM 703 O O . THR A 1 88 ? 14.922 -1.876 -13.705 1.00 92.44 88 THR A O 1
ATOM 706 N N . PRO A 1 89 ? 12.917 -1.431 -14.623 1.00 91.25 89 PRO A N 1
ATOM 707 C CA . PRO A 1 89 ? 13.457 -1.244 -15.965 1.00 91.25 89 PRO A CA 1
ATOM 708 C C . PRO A 1 89 ? 14.294 0.038 -16.063 1.00 91.25 89 PRO A C 1
ATOM 710 O O . PRO A 1 89 ? 13.962 1.053 -15.447 1.00 91.25 89 PRO A O 1
ATOM 713 N N . GLU A 1 90 ? 15.349 0.022 -16.879 1.00 91.50 90 GLU A N 1
ATOM 714 C CA . GLU A 1 90 ? 16.268 1.162 -17.035 1.00 91.50 90 GLU A CA 1
ATOM 715 C C . GLU A 1 90 ? 15.558 2.422 -17.558 1.00 91.50 90 GLU A C 1
ATOM 717 O O . GLU A 1 90 ? 15.735 3.512 -17.015 1.00 91.50 90 GLU A O 1
ATOM 722 N N . ASP A 1 91 ? 14.670 2.269 -18.542 1.00 90.19 91 ASP A N 1
ATOM 723 C CA . ASP A 1 91 ? 13.853 3.360 -19.086 1.00 90.19 91 ASP A CA 1
ATOM 724 C C . ASP A 1 91 ? 13.041 4.090 -18.010 1.00 90.19 91 ASP A C 1
ATOM 726 O O . ASP A 1 91 ? 12.956 5.320 -18.019 1.00 90.19 91 ASP A O 1
ATOM 730 N N . TYR A 1 92 ? 12.498 3.346 -17.041 1.00 89.19 92 TYR A N 1
ATOM 731 C CA . TYR A 1 92 ? 11.740 3.919 -15.931 1.00 89.19 92 TYR A CA 1
ATOM 732 C C . TYR A 1 92 ? 12.625 4.819 -15.056 1.00 89.19 92 TYR A C 1
ATOM 734 O O . TYR A 1 92 ? 12.207 5.910 -14.668 1.00 89.19 92 TYR A O 1
ATOM 742 N N . LEU A 1 93 ? 13.871 4.405 -14.794 1.00 89.88 93 LEU A N 1
ATOM 743 C CA . LEU A 1 93 ? 14.856 5.213 -14.060 1.00 89.88 93 LEU A CA 1
ATOM 744 C C . LEU A 1 93 ? 15.289 6.457 -14.842 1.00 89.88 93 LEU A C 1
ATOM 746 O O . LEU A 1 93 ? 15.569 7.494 -14.243 1.00 89.88 93 LEU A O 1
ATOM 750 N N . ASN A 1 94 ? 15.281 6.372 -16.170 1.00 91.81 94 ASN A N 1
ATOM 751 C CA . ASN A 1 94 ? 15.557 7.493 -17.065 1.00 91.81 94 ASN A CA 1
ATOM 752 C C . ASN A 1 94 ? 14.357 8.449 -17.232 1.00 91.81 94 ASN A C 1
ATOM 754 O O . ASN A 1 94 ? 14.455 9.436 -17.960 1.00 91.81 94 ASN A O 1
ATOM 758 N N . GLY A 1 95 ? 13.238 8.194 -16.542 1.00 87.62 95 GLY A N 1
ATOM 759 C CA . GLY A 1 95 ? 12.043 9.041 -16.556 1.00 87.62 95 GLY A CA 1
ATOM 760 C C . GLY A 1 95 ? 11.055 8.733 -17.684 1.00 87.62 95 GLY A C 1
ATOM 761 O O . GLY A 1 95 ? 10.105 9.493 -17.879 1.00 87.62 95 GLY A O 1
ATOM 762 N N . PHE A 1 96 ? 11.241 7.631 -18.415 1.00 86.12 96 PHE A N 1
ATOM 763 C CA . PHE A 1 96 ? 10.310 7.186 -19.448 1.00 86.12 96 PHE A CA 1
ATOM 764 C C . PHE A 1 96 ? 9.254 6.249 -18.855 1.00 86.12 96 PHE A C 1
ATOM 766 O O . PHE A 1 96 ? 9.551 5.178 -18.331 1.00 86.12 96 PHE A O 1
ATOM 773 N N . THR A 1 97 ? 7.987 6.651 -18.953 1.00 78.12 97 THR A N 1
ATOM 774 C CA . THR A 1 97 ? 6.837 5.882 -18.444 1.00 78.12 97 THR A CA 1
ATOM 775 C C . THR A 1 97 ? 5.949 5.324 -19.554 1.00 78.12 97 THR A C 1
ATOM 777 O O . THR A 1 97 ? 5.026 4.563 -19.284 1.00 78.12 97 THR A O 1
ATOM 780 N N . ASN A 1 98 ? 6.222 5.676 -20.812 1.00 75.56 98 ASN A N 1
ATOM 781 C CA . ASN A 1 98 ? 5.447 5.248 -21.975 1.00 75.56 98 ASN A CA 1
ATOM 782 C C . ASN A 1 98 ? 6.003 3.999 -22.670 1.00 75.56 98 ASN A C 1
ATOM 784 O O . ASN A 1 98 ? 5.264 3.383 -23.435 1.00 75.56 98 ASN A O 1
ATOM 788 N N . SER A 1 99 ? 7.246 3.594 -22.385 1.00 71.25 99 SER A N 1
ATOM 789 C CA . SER A 1 99 ? 7.869 2.402 -22.982 1.00 71.25 99 SER A CA 1
ATOM 790 C C . SER A 1 99 ? 7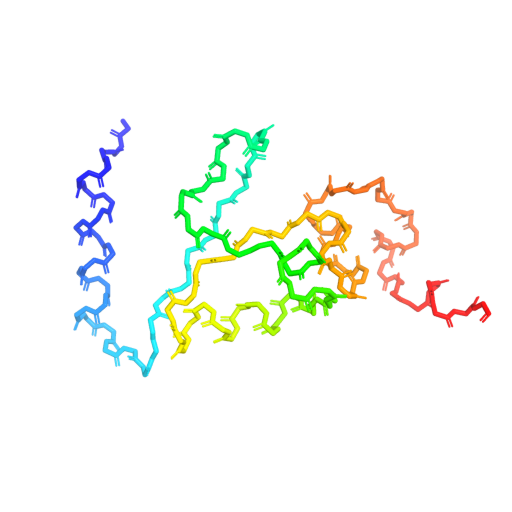.045 1.123 -22.765 1.00 71.25 99 SER A C 1
ATOM 792 O O . SER A 1 99 ? 7.127 0.197 -23.561 1.00 71.25 99 SER A O 1
ATOM 794 N N . PHE A 1 100 ? 6.202 1.085 -21.726 1.00 66.56 100 PHE A N 1
ATOM 795 C CA . PHE A 1 100 ? 5.344 -0.055 -21.375 1.00 66.56 100 PHE A CA 1
ATOM 796 C C . PHE A 1 100 ? 3.970 -0.057 -22.061 1.00 66.56 100 PHE A C 1
ATOM 798 O O . PHE A 1 100 ? 3.252 -1.048 -21.974 1.00 66.56 100 PHE A O 1
ATOM 805 N N . PHE A 1 101 ? 3.588 1.039 -22.727 1.00 60.94 101 PHE A N 1
ATOM 806 C CA . PHE A 1 101 ? 2.290 1.185 -23.404 1.00 60.94 101 PHE A CA 1
ATOM 807 C C . PHE A 1 101 ? 2.384 1.096 -24.932 1.00 60.94 101 PHE A C 1
ATOM 809 O O . PHE A 1 101 ? 1.362 1.188 -25.609 1.00 60.94 101 PHE A O 1
ATOM 816 N N . ILE A 1 102 ? 3.593 0.947 -25.478 1.00 46.56 102 ILE A N 1
ATOM 817 C CA . ILE A 1 102 ? 3.840 0.813 -26.916 1.00 46.56 102 ILE A CA 1
ATOM 818 C C . ILE A 1 102 ? 4.124 -0.667 -27.201 1.00 46.56 102 ILE A C 1
ATOM 820 O O . ILE A 1 102 ? 5.272 -1.075 -27.360 1.00 46.56 102 ILE A O 1
ATOM 824 N N . ALA A 1 103 ? 3.064 -1.471 -27.212 1.00 42.03 103 ALA A N 1
ATOM 825 C CA . ALA A 1 103 ? 3.039 -2.818 -27.776 1.00 42.03 103 ALA A CA 1
ATOM 826 C C . ALA A 1 103 ? 1.791 -2.957 -28.650 1.00 42.03 103 ALA A C 1
ATOM 828 O O . ALA A 1 103 ? 0.707 -2.535 -28.185 1.00 42.03 103 ALA A O 1
#

Secondary structure (DSSP, 8-state):
---HHHHHHHHHHHHHHH--SSPPPP----SSGGGSPTT-B-IIIIIS--B-HHHHHHHHHHH---B---GGGBSSHHHHHHTTSSPPPHHHHTT--STTT--

Sequence (103 aa):
MTSLTEFNKYGTDLEQMLRLKTYPLAIKLLKSESEVPEGAIRPKRDLGEHLAVCQAFSLARRQGMTLAMFLEDHWCFEPIISYGLVETPEDYLNGFTNSFFIA

pLDDT: mean 91.3, std 9.24, range [42.03, 98.12]